Protein AF-A0A5S9R5T2-F1 (afdb_monomer_lite)

Foldseek 3Di:
DDDLVNLVVLLVVLVCCLVPPDDDPVRNVVSVVVNVVSVVVNVVVVVVVVVD

pLDDT: mean 92.5, std 10.17, range [54.69, 98.44]

Organism: NCBI:txid2666134

Sequence (52 aa):
MEDIRDIYAEIAELRAELAHCILTRREHRETQLRLVQALTEADHRQREAEVA

Secondary structure (DSSP, 8-state):
---HHHHHHHHHHHHHHHHHS---HHHHHHHHHHHHHHHHHHHHHHHHHHH-

Radius of gyration: 12.61 Å; chains: 1; bounding box: 27×14×36 Å

Structure (mmCIF, N/CA/C/O backbone):
data_AF-A0A5S9R5T2-F1
#
_entry.id   AF-A0A5S9R5T2-F1
#
loop_
_atom_site.group_PDB
_atom_site.id
_atom_site.type_symbol
_atom_site.label_atom_id
_atom_site.label_alt_id
_atom_site.label_comp_id
_atom_site.label_asym_id
_atom_site.label_entity_id
_atom_site.label_seq_id
_atom_site.pdbx_PDB_ins_code
_atom_site.Cartn_x
_atom_site.Cartn_y
_atom_site.Cartn_z
_atom_site.occupancy
_atom_site.B_iso_or_equiv
_atom_site.auth_seq_id
_atom_site.auth_comp_id
_atom_site.auth_asym_id
_atom_site.auth_atom_id
_atom_site.pdbx_PDB_model_num
ATOM 1 N N . MET A 1 1 ? 15.692 -5.395 -7.134 1.00 54.69 1 MET A N 1
ATOM 2 C CA . MET A 1 1 ? 15.079 -4.235 -7.802 1.00 54.69 1 MET A CA 1
ATOM 3 C C . MET A 1 1 ? 13.631 -4.640 -7.970 1.00 54.69 1 MET A C 1
ATOM 5 O O . MET A 1 1 ? 13.404 -5.598 -8.695 1.00 54.69 1 MET A O 1
ATOM 9 N N . GLU A 1 2 ? 12.715 -4.098 -7.168 1.00 63.06 2 GLU A N 1
ATOM 10 C CA . GLU A 1 2 ? 11.287 -4.428 -7.318 1.00 63.06 2 GLU A CA 1
ATOM 11 C C . GLU A 1 2 ? 10.826 -4.028 -8.719 1.00 63.06 2 GLU A C 1
ATOM 13 O O . GLU A 1 2 ? 11.266 -3.011 -9.259 1.00 63.06 2 GLU A O 1
ATOM 18 N N . ASP A 1 3 ? 9.983 -4.841 -9.337 1.00 84.62 3 ASP A N 1
ATOM 19 C CA . ASP A 1 3 ? 9.363 -4.474 -10.602 1.00 84.62 3 ASP A CA 1
ATOM 20 C C . ASP A 1 3 ? 8.360 -3.332 -10.338 1.00 84.62 3 ASP A C 1
ATOM 22 O O . ASP A 1 3 ? 7.775 -3.240 -9.257 1.00 84.62 3 ASP A O 1
ATOM 26 N N . ILE A 1 4 ? 8.124 -2.447 -11.311 1.00 88.75 4 ILE A N 1
ATOM 27 C CA . ILE A 1 4 ? 7.063 -1.431 -11.204 1.00 88.75 4 ILE A CA 1
ATOM 28 C C . ILE A 1 4 ? 5.694 -2.083 -10.931 1.00 88.75 4 ILE A C 1
ATOM 30 O O . ILE A 1 4 ? 4.846 -1.513 -10.247 1.00 88.75 4 ILE A O 1
ATOM 34 N N . ARG A 1 5 ? 5.502 -3.324 -11.402 1.00 90.94 5 ARG A N 1
ATOM 35 C CA . ARG A 1 5 ? 4.322 -4.148 -11.105 1.00 90.94 5 ARG A CA 1
ATOM 36 C C . ARG A 1 5 ? 4.195 -4.503 -9.624 1.00 90.94 5 ARG A C 1
ATOM 38 O O . ARG A 1 5 ? 3.074 -4.502 -9.120 1.00 90.94 5 ARG A O 1
ATOM 45 N N . ASP A 1 6 ? 5.310 -4.748 -8.939 1.00 93.88 6 ASP A N 1
ATOM 46 C CA . ASP A 1 6 ? 5.317 -5.051 -7.505 1.00 93.88 6 ASP A CA 1
ATOM 47 C C . ASP A 1 6 ? 4.906 -3.811 -6.699 1.00 93.88 6 ASP A C 1
ATOM 49 O O . ASP A 1 6 ? 4.065 -3.910 -5.807 1.00 93.88 6 ASP A O 1
ATOM 53 N N . ILE A 1 7 ? 5.384 -2.618 -7.090 1.00 94.50 7 ILE A N 1
ATOM 54 C CA . ILE A 1 7 ? 4.959 -1.357 -6.455 1.00 94.50 7 ILE A CA 1
ATOM 55 C C . ILE A 1 7 ? 3.450 -1.149 -6.627 1.00 94.50 7 ILE A C 1
ATOM 57 O O . ILE A 1 7 ? 2.754 -0.778 -5.682 1.00 94.50 7 ILE A O 1
ATOM 61 N N . TYR A 1 8 ? 2.910 -1.377 -7.828 1.00 96.06 8 TYR A N 1
ATOM 62 C CA . TYR A 1 8 ? 1.473 -1.214 -8.050 1.00 96.06 8 TYR A CA 1
ATOM 63 C C . TYR A 1 8 ? 0.631 -2.224 -7.264 1.00 96.06 8 TYR A C 1
ATOM 65 O O . TYR A 1 8 ? -0.462 -1.863 -6.817 1.00 96.06 8 TYR A O 1
ATOM 73 N N . ALA A 1 9 ? 1.127 -3.448 -7.064 1.00 97.12 9 ALA A N 1
ATOM 74 C CA . ALA A 1 9 ? 0.488 -4.420 -6.184 1.00 97.12 9 ALA A CA 1
ATOM 75 C C . ALA A 1 9 ? 0.473 -3.919 -4.729 1.00 97.12 9 ALA A C 1
ATOM 77 O O . ALA A 1 9 ? -0.597 -3.874 -4.123 1.00 97.12 9 ALA A O 1
ATOM 78 N N . GLU A 1 10 ? 1.604 -3.424 -4.212 1.00 96.94 10 GLU A N 1
ATOM 79 C CA . GLU A 1 10 ? 1.670 -2.853 -2.859 1.00 96.94 10 GLU A CA 1
ATOM 80 C C . GLU A 1 10 ? 0.731 -1.641 -2.703 1.00 96.94 10 GLU A C 1
ATOM 82 O O . GLU A 1 10 ? -0.013 -1.539 -1.727 1.00 96.94 10 GLU A O 1
ATOM 87 N N . ILE A 1 11 ? 0.681 -0.738 -3.688 1.00 98.06 11 ILE A N 1
ATOM 88 C CA . ILE A 1 11 ? -0.250 0.403 -3.689 1.00 98.06 11 ILE A CA 1
ATOM 89 C C . ILE A 1 11 ? -1.706 -0.072 -3.59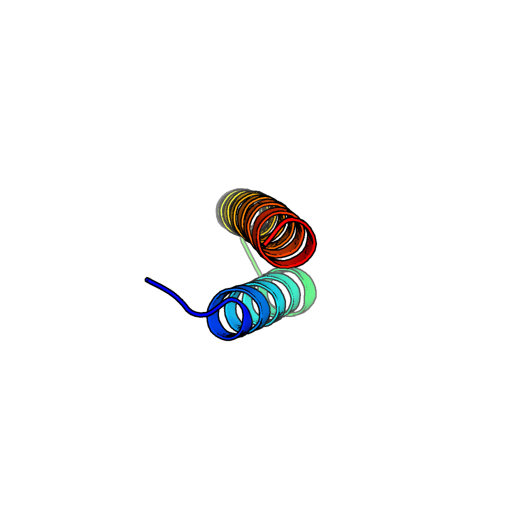5 1.00 98.06 11 ILE A C 1
ATOM 91 O O . ILE A 1 11 ? -2.509 0.541 -2.882 1.00 98.06 11 ILE A O 1
ATOM 95 N N . ALA A 1 12 ? -2.070 -1.126 -4.330 1.00 97.94 12 ALA A N 1
ATOM 96 C CA . ALA A 1 12 ? -3.421 -1.674 -4.309 1.00 97.94 12 ALA A CA 1
ATOM 97 C C . ALA A 1 12 ? -3.767 -2.259 -2.933 1.00 97.94 12 ALA A C 1
ATOM 99 O O . ALA A 1 12 ? -4.845 -1.971 -2.408 1.00 97.94 12 ALA A O 1
ATOM 100 N N . GLU A 1 13 ? -2.843 -3.001 -2.323 1.00 98.06 13 GLU A N 1
ATOM 101 C CA . GLU A 1 13 ? -3.002 -3.558 -0.977 1.00 98.06 13 GLU A CA 1
ATOM 102 C C . GLU A 1 13 ? -3.151 -2.460 0.080 1.00 98.06 13 GLU A C 1
ATOM 104 O O . GLU A 1 13 ? -4.111 -2.473 0.849 1.00 98.06 13 GLU A O 1
ATOM 109 N N . LEU A 1 14 ? -2.280 -1.446 0.067 1.00 98.12 14 LEU A N 1
ATOM 110 C CA . LEU A 1 14 ? -2.333 -0.326 1.013 1.00 98.12 14 LEU A CA 1
ATOM 111 C C . LEU A 1 14 ? -3.635 0.477 0.889 1.00 98.12 14 LEU A C 1
ATOM 113 O O . LEU A 1 14 ? -4.210 0.907 1.891 1.00 98.12 14 LEU A O 1
ATOM 117 N N . ARG A 1 15 ? -4.139 0.672 -0.336 1.00 98.19 15 ARG A N 1
ATOM 118 C CA . ARG A 1 15 ? -5.447 1.309 -0.564 1.00 98.19 15 ARG A CA 1
ATOM 119 C C . ARG A 1 15 ? -6.593 0.454 -0.036 1.00 98.19 15 ARG A C 1
ATOM 121 O O . ARG A 1 15 ? -7.518 1.007 0.557 1.00 98.19 15 ARG A O 1
ATOM 128 N N . ALA A 1 16 ? -6.538 -0.860 -0.241 1.00 98.00 16 ALA A N 1
ATOM 129 C CA . ALA A 1 16 ? -7.542 -1.779 0.280 1.00 98.00 16 ALA A CA 1
ATOM 130 C C . ALA A 1 16 ? -7.541 -1.792 1.814 1.00 98.00 16 ALA A C 1
ATOM 132 O O . ALA A 1 16 ? -8.606 -1.719 2.420 1.00 98.00 16 ALA A O 1
ATOM 133 N N . GLU A 1 17 ? -6.366 -1.799 2.444 1.00 97.38 17 GLU A N 1
ATOM 134 C CA . GLU A 1 17 ? -6.223 -1.746 3.899 1.00 97.38 17 GLU A CA 1
ATOM 135 C C . GLU A 1 17 ? -6.842 -0.462 4.473 1.00 97.38 17 GLU A C 1
ATOM 137 O O . GLU A 1 17 ? -7.666 -0.524 5.383 1.00 97.38 17 GLU A O 1
ATOM 142 N N . LEU A 1 18 ? -6.538 0.700 3.884 1.00 97.38 18 LEU A N 1
ATOM 143 C CA . LEU A 1 18 ? -7.110 1.984 4.311 1.00 97.38 18 LEU A CA 1
ATOM 144 C C . LEU A 1 18 ? -8.631 2.074 4.116 1.00 97.38 18 LEU A 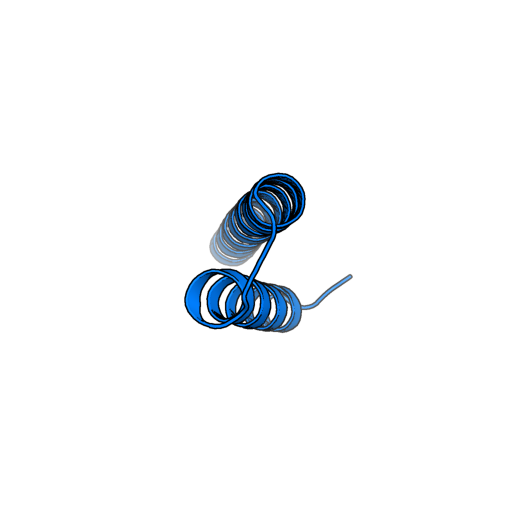C 1
ATOM 146 O O . LEU A 1 18 ? -9.298 2.787 4.864 1.00 97.38 18 LEU A O 1
ATOM 150 N N . ALA A 1 19 ? -9.182 1.395 3.107 1.00 96.56 19 ALA A N 1
ATOM 151 C CA . ALA A 1 19 ? -10.607 1.452 2.786 1.00 96.56 19 ALA A CA 1
ATOM 152 C C . ALA A 1 19 ? -11.449 0.409 3.536 1.00 96.56 19 ALA A C 1
ATOM 154 O O . ALA A 1 19 ? -12.632 0.646 3.790 1.00 96.56 19 ALA A O 1
ATOM 155 N N . HIS A 1 20 ? -10.870 -0.754 3.844 1.00 94.88 20 HIS A N 1
ATOM 156 C CA . HIS A 1 20 ? -11.630 -1.936 4.255 1.00 94.88 20 HIS A CA 1
ATOM 157 C C . HIS A 1 20 ? -11.221 -2.510 5.612 1.00 94.88 20 HIS A C 1
ATOM 159 O O . HIS A 1 20 ? -12.004 -3.264 6.193 1.00 94.88 20 HIS A O 1
ATOM 165 N N . CYS A 1 21 ? -10.055 -2.153 6.153 1.00 94.69 21 CYS A N 1
ATOM 166 C CA . CYS A 1 21 ? -9.643 -2.604 7.478 1.00 94.69 21 CYS A CA 1
ATOM 167 C C . CYS A 1 21 ? -10.049 -1.600 8.564 1.00 94.69 21 CYS A C 1
ATOM 169 O O . CYS A 1 21 ? -10.039 -0.384 8.372 1.00 94.69 21 CYS A O 1
ATOM 171 N N . ILE A 1 22 ? -10.373 -2.117 9.752 1.00 96.06 22 ILE A N 1
ATOM 172 C CA . ILE A 1 22 ? -10.504 -1.286 10.952 1.00 96.06 22 ILE A CA 1
ATOM 173 C C . ILE A 1 22 ? -9.094 -1.024 11.473 1.00 96.06 22 ILE A C 1
ATOM 175 O O . ILE A 1 22 ? -8.474 -1.909 12.056 1.00 96.06 22 ILE A O 1
ATOM 179 N N . LEU A 1 23 ? -8.608 0.195 11.261 1.00 95.38 23 LEU A N 1
ATOM 180 C CA . LEU A 1 23 ? -7.294 0.642 11.709 1.00 95.38 23 LEU A CA 1
ATOM 181 C C . LEU A 1 23 ? -7.431 1.603 12.888 1.00 95.38 23 LEU A C 1
ATOM 183 O O . LEU A 1 23 ? -8.330 2.450 12.941 1.00 95.38 23 LEU A O 1
ATOM 187 N N . THR A 1 24 ? -6.493 1.537 13.825 1.00 97.94 24 THR A N 1
ATOM 188 C CA . THR A 1 24 ? -6.285 2.631 14.772 1.00 97.94 24 THR A CA 1
ATOM 189 C C . THR A 1 24 ? -5.799 3.880 14.033 1.00 97.94 24 THR A C 1
ATOM 191 O O . THR A 1 24 ? -5.262 3.821 12.928 1.00 97.94 24 THR A O 1
ATOM 194 N N . ARG A 1 25 ? -5.910 5.056 14.666 1.00 97.06 25 ARG A N 1
ATOM 195 C CA . ARG A 1 25 ? -5.382 6.310 14.090 1.00 97.06 25 ARG A CA 1
ATOM 196 C C . ARG A 1 25 ? -3.888 6.237 13.768 1.00 97.06 25 ARG A C 1
ATOM 198 O O . ARG A 1 25 ? -3.431 6.899 12.840 1.00 97.06 25 ARG A O 1
ATOM 205 N N . ARG A 1 26 ? -3.131 5.482 14.569 1.00 98.06 26 ARG A N 1
ATOM 206 C CA . ARG A 1 26 ? -1.696 5.296 14.371 1.00 98.06 26 ARG A CA 1
ATOM 207 C C . ARG A 1 26 ? -1.437 4.438 13.136 1.00 98.06 26 ARG A C 1
ATOM 209 O O . ARG A 1 26 ? -0.724 4.902 12.255 1.00 98.06 26 ARG A O 1
ATOM 216 N N . GLU A 1 27 ? -2.061 3.266 13.056 1.00 98.00 27 GLU A N 1
ATOM 217 C CA . GLU A 1 27 ? -1.936 2.362 11.904 1.00 98.00 27 GLU A CA 1
ATOM 218 C C . GLU A 1 27 ? -2.389 3.056 10.622 1.00 98.00 27 GLU A C 1
ATOM 220 O O . GLU A 1 27 ? -1.650 3.081 9.652 1.00 98.00 27 GLU A O 1
ATOM 225 N N . HIS A 1 28 ? -3.523 3.760 10.648 1.00 97.94 28 HIS A N 1
ATOM 226 C CA . HIS A 1 28 ? -3.993 4.521 9.492 1.00 97.94 28 HIS A CA 1
ATOM 227 C C . HIS A 1 28 ? -2.950 5.535 9.000 1.00 97.94 28 HIS A C 1
ATOM 229 O O . HIS A 1 28 ? -2.725 5.668 7.800 1.00 97.94 28 HIS A O 1
ATOM 235 N N . ARG A 1 29 ? -2.282 6.254 9.912 1.00 98.06 29 ARG A N 1
ATOM 236 C CA . ARG A 1 29 ? -1.225 7.208 9.549 1.00 98.06 29 ARG A CA 1
ATOM 237 C C . ARG A 1 29 ? 0.014 6.506 8.986 1.00 98.06 29 ARG A C 1
ATOM 239 O O . ARG A 1 29 ? 0.610 7.016 8.040 1.00 98.06 29 ARG A O 1
ATOM 246 N N . GLU A 1 30 ? 0.410 5.379 9.568 1.00 98.31 30 GLU A N 1
ATOM 247 C CA . GLU A 1 30 ? 1.548 4.576 9.104 1.00 98.31 30 GLU A CA 1
ATOM 248 C C . GLU A 1 30 ? 1.270 3.987 7.708 1.00 98.31 30 GLU A C 1
ATOM 250 O O . GLU A 1 30 ? 2.081 4.169 6.799 1.00 98.31 30 GLU A O 1
ATOM 255 N N . THR A 1 31 ? 0.093 3.395 7.491 1.00 98.00 31 THR A N 1
ATOM 256 C CA . THR A 1 31 ? -0.351 2.854 6.195 1.00 98.00 31 THR A CA 1
ATOM 257 C C . THR A 1 31 ? -0.489 3.964 5.145 1.00 98.00 31 THR A C 1
ATOM 259 O O . THR A 1 31 ? -0.044 3.797 4.009 1.00 98.00 31 THR A O 1
ATOM 262 N N . GLN A 1 32 ? -0.998 5.148 5.511 1.00 98.12 32 GLN A N 1
ATOM 263 C CA . GLN A 1 32 ? -1.004 6.312 4.613 1.00 98.12 32 GLN A CA 1
ATOM 264 C C . GLN A 1 32 ? 0.404 6.765 4.219 1.00 98.12 32 GLN A C 1
ATOM 266 O O . GLN A 1 32 ? 0.631 7.088 3.054 1.00 98.12 32 GLN A O 1
ATOM 271 N N . LEU A 1 33 ? 1.351 6.802 5.160 1.00 98.44 33 LEU A N 1
ATOM 272 C CA . LEU A 1 33 ? 2.729 7.194 4.861 1.00 98.44 33 LEU A CA 1
ATOM 273 C C . LEU A 1 33 ? 3.377 6.220 3.869 1.00 98.44 33 LEU A C 1
ATOM 275 O O . LEU A 1 33 ? 3.986 6.666 2.897 1.00 98.44 33 LEU A O 1
ATOM 279 N N . ARG A 1 34 ? 3.191 4.912 4.080 1.00 98.25 34 ARG A N 1
ATOM 280 C CA . ARG A 1 34 ? 3.667 3.869 3.159 1.00 98.25 34 ARG A CA 1
ATOM 281 C C . ARG A 1 34 ? 3.060 4.031 1.766 1.00 98.25 34 ARG A C 1
ATOM 283 O O . ARG A 1 34 ? 3.783 3.978 0.778 1.00 98.25 34 ARG A O 1
ATOM 290 N N . LEU A 1 35 ? 1.760 4.327 1.683 1.00 98.44 35 LEU A N 1
ATOM 291 C CA . LEU A 1 35 ? 1.085 4.553 0.402 1.00 98.44 35 LEU A CA 1
ATOM 292 C C . LEU A 1 35 ? 1.677 5.750 -0.352 1.00 98.44 35 LEU A C 1
ATOM 294 O O . LEU A 1 35 ? 1.895 5.671 -1.559 1.00 98.44 35 LEU A O 1
ATOM 298 N N . VAL A 1 36 ? 1.958 6.855 0.343 1.00 98.38 36 VAL A N 1
ATOM 299 C CA . VAL A 1 36 ? 2.585 8.038 -0.269 1.00 98.38 36 VAL A CA 1
ATOM 300 C C . VAL A 1 36 ? 3.986 7.715 -0.791 1.00 98.38 36 VAL A C 1
ATOM 302 O O . VAL A 1 36 ? 4.341 8.142 -1.890 1.00 98.38 36 VAL A O 1
ATOM 305 N N . GLN A 1 37 ? 4.771 6.944 -0.036 1.00 97.75 37 GLN A N 1
ATOM 306 C CA . GLN A 1 37 ? 6.107 6.515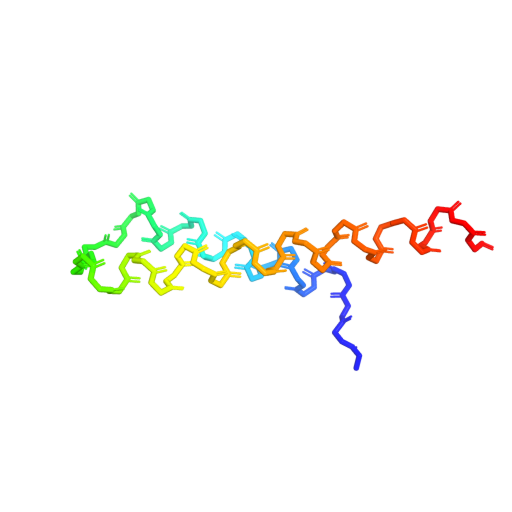 -0.456 1.00 97.75 37 GLN A CA 1
ATOM 307 C C . GLN A 1 37 ? 6.045 5.638 -1.710 1.00 97.75 37 GLN A C 1
ATOM 309 O O . GLN A 1 37 ? 6.717 5.949 -2.691 1.00 97.75 37 GLN A O 1
ATOM 314 N N . ALA A 1 38 ? 5.180 4.621 -1.721 1.00 97.12 38 ALA A N 1
ATOM 315 C CA . ALA A 1 38 ? 5.010 3.732 -2.868 1.00 97.12 38 ALA A CA 1
ATOM 316 C C . ALA A 1 38 ? 4.535 4.488 -4.123 1.00 97.12 38 ALA A C 1
ATOM 318 O O . ALA A 1 38 ? 5.049 4.267 -5.216 1.00 97.12 38 ALA A O 1
ATOM 319 N N . LEU A 1 39 ? 3.610 5.446 -3.977 1.00 97.69 39 LEU A N 1
ATOM 320 C CA . LEU A 1 39 ? 3.171 6.303 -5.087 1.00 97.69 39 LEU A CA 1
ATOM 321 C C . LEU A 1 39 ? 4.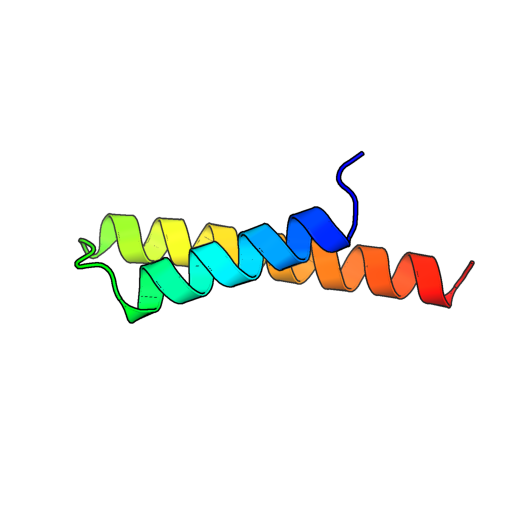300 7.180 -5.639 1.00 97.69 39 LEU A C 1
ATOM 323 O O . LEU A 1 39 ? 4.389 7.366 -6.850 1.00 97.69 39 LEU A O 1
ATOM 327 N N . THR A 1 40 ? 5.152 7.712 -4.762 1.00 96.75 40 THR A N 1
ATOM 328 C CA . THR A 1 40 ? 6.300 8.537 -5.168 1.00 96.75 40 THR A CA 1
ATOM 329 C C . THR A 1 40 ? 7.323 7.703 -5.935 1.00 96.75 40 THR A C 1
ATOM 331 O O . THR A 1 40 ? 7.825 8.142 -6.965 1.00 96.75 40 THR A O 1
ATOM 334 N N . GLU A 1 41 ? 7.593 6.482 -5.472 1.00 95.25 41 GLU A N 1
ATOM 335 C CA . GLU A 1 41 ? 8.505 5.560 -6.152 1.00 95.25 41 GLU A CA 1
ATOM 336 C C . GLU A 1 41 ? 7.948 5.107 -7.509 1.00 95.25 41 GLU A C 1
ATOM 338 O O . GLU A 1 41 ? 8.682 5.061 -8.495 1.00 95.25 41 GLU A O 1
ATOM 343 N N . ALA A 1 42 ? 6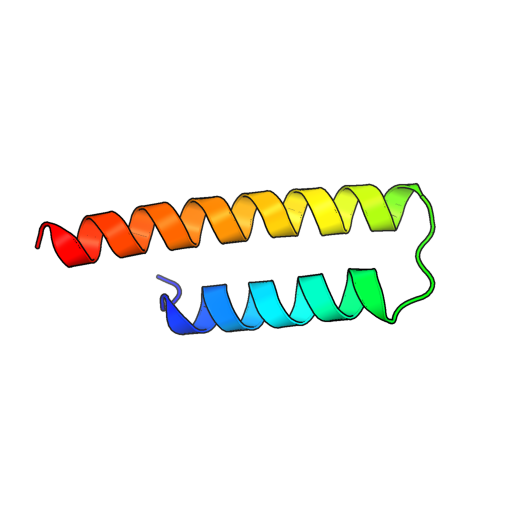.642 4.826 -7.596 1.00 94.50 42 ALA A N 1
ATOM 344 C CA . ALA A 1 42 ? 5.996 4.492 -8.864 1.00 94.50 42 ALA A CA 1
ATOM 345 C C . ALA A 1 42 ? 6.112 5.638 -9.886 1.00 94.50 42 ALA A C 1
ATOM 347 O O . ALA A 1 42 ? 6.457 5.386 -11.038 1.00 94.50 42 ALA A O 1
ATOM 348 N N . ASP A 1 43 ? 5.876 6.888 -9.466 1.00 94.88 43 ASP A N 1
ATOM 349 C CA . ASP A 1 43 ? 6.049 8.078 -10.317 1.00 94.88 43 ASP A CA 1
ATOM 350 C C . ASP A 1 43 ? 7.512 8.253 -10.755 1.00 94.88 43 ASP A C 1
ATOM 352 O O . ASP A 1 43 ? 7.770 8.525 -11.927 1.00 94.88 43 ASP A O 1
ATOM 356 N N . HIS A 1 44 ? 8.476 8.029 -9.855 1.00 93.12 44 HIS A N 1
ATOM 357 C CA . HIS A 1 44 ? 9.899 8.072 -10.198 1.00 93.12 44 HIS A CA 1
ATOM 358 C C . HIS A 1 44 ? 10.249 7.054 -11.288 1.00 93.12 44 HIS A C 1
ATOM 360 O O . HIS A 1 44 ? 10.772 7.431 -12.336 1.00 93.12 44 HIS A O 1
ATOM 366 N N . ARG A 1 45 ? 9.899 5.777 -11.084 1.00 89.88 45 ARG A N 1
ATOM 367 C CA . ARG A 1 45 ? 10.212 4.711 -12.048 1.00 89.88 45 ARG A CA 1
ATOM 368 C C . ARG A 1 45 ? 9.478 4.874 -13.368 1.00 89.88 45 ARG A C 1
ATOM 370 O O . ARG A 1 45 ? 10.034 4.548 -14.413 1.00 89.88 45 ARG A O 1
ATOM 377 N N . GLN A 1 46 ? 8.250 5.390 -13.340 1.00 89.31 46 GLN A N 1
ATOM 378 C CA . GLN A 1 46 ? 7.521 5.702 -14.562 1.00 89.31 46 GLN A CA 1
ATOM 379 C C . GLN A 1 46 ? 8.263 6.763 -15.385 1.00 89.31 46 GLN A C 1
ATOM 381 O O . GLN A 1 46 ? 8.466 6.569 -16.580 1.00 89.31 46 GLN A O 1
ATOM 386 N N . ARG A 1 47 ? 8.733 7.845 -14.753 1.00 90.44 47 ARG A N 1
ATOM 387 C CA . ARG A 1 47 ? 9.514 8.883 -15.446 1.00 90.44 47 ARG A CA 1
ATOM 388 C C . ARG A 1 47 ? 10.844 8.359 -15.972 1.00 90.44 47 ARG A C 1
ATOM 390 O O . ARG A 1 47 ? 11.237 8.725 -17.072 1.00 90.44 47 ARG A O 1
ATOM 397 N N . GLU A 1 48 ? 11.528 7.500 -15.221 1.00 88.56 48 GLU A N 1
ATOM 398 C CA . GLU A 1 48 ? 12.756 6.854 -15.700 1.00 88.56 48 GLU A CA 1
ATOM 399 C C . GLU A 1 48 ? 12.499 5.986 -16.938 1.00 88.56 48 GLU A C 1
ATOM 401 O O . GLU A 1 48 ? 13.279 6.032 -17.885 1.00 88.56 48 GLU A O 1
ATOM 406 N N . ALA A 1 49 ? 11.387 5.246 -16.963 1.00 84.56 49 ALA A N 1
ATOM 407 C CA . ALA A 1 49 ? 10.998 4.426 -18.107 1.00 84.56 49 ALA A CA 1
ATOM 408 C C . ALA A 1 49 ? 10.549 5.250 -19.329 1.00 84.56 49 ALA A C 1
ATOM 410 O O . ALA A 1 49 ? 10.700 4.787 -20.453 1.00 84.56 49 ALA A O 1
ATOM 411 N N . GLU A 1 50 ? 9.998 6.450 -19.128 1.00 77.75 50 GLU A N 1
ATOM 412 C CA . GLU A 1 50 ? 9.604 7.368 -20.211 1.00 77.75 50 GLU A CA 1
ATOM 413 C C . GLU A 1 50 ? 10.799 8.121 -20.831 1.00 77.75 50 GLU A C 1
ATOM 415 O O . GLU A 1 50 ? 10.700 8.609 -21.957 1.00 77.75 50 GLU A O 1
ATOM 420 N N . VAL A 1 51 ? 11.916 8.238 -20.103 1.00 70.44 51 VAL A N 1
ATOM 421 C CA . VAL A 1 51 ? 13.144 8.927 -20.546 1.00 70.44 51 VAL A CA 1
ATOM 422 C C . VAL A 1 51 ? 14.168 7.966 -21.179 1.00 70.44 51 VAL A C 1
ATOM 424 O O . VAL A 1 51 ? 15.052 8.428 -21.904 1.00 70.44 51 VAL A O 1
ATOM 427 N N . ALA A 1 52 ? 14.059 6.660 -20.915 1.00 55.94 52 ALA A N 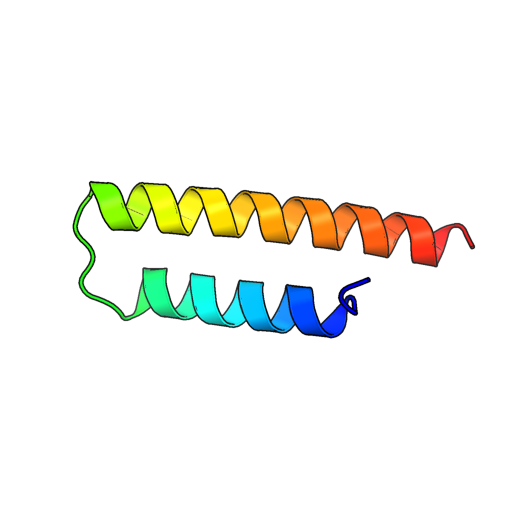1
ATOM 428 C CA . ALA A 1 52 ? 14.947 5.604 -21.421 1.00 55.94 52 ALA A CA 1
ATOM 429 C C . ALA A 1 52 ? 14.583 5.124 -22.837 1.00 55.94 52 ALA A C 1
ATOM 431 O O . ALA A 1 52 ? 15.533 4.842 -23.606 1.00 55.94 52 ALA A O 1
#